Protein AF-A0A447X3Z4-F1 (afdb_monomer)

Sequence (89 aa):
MIRKKILMAAIPLFVISGADAAVSLDRTRAVFDGSEKSMTLDISNDNKQLPYLAQAWIENENQEKIIAGPVIATLRFSALSRVRKAWSG

Solvent-accessible surface area (backbone atoms only — not comparabl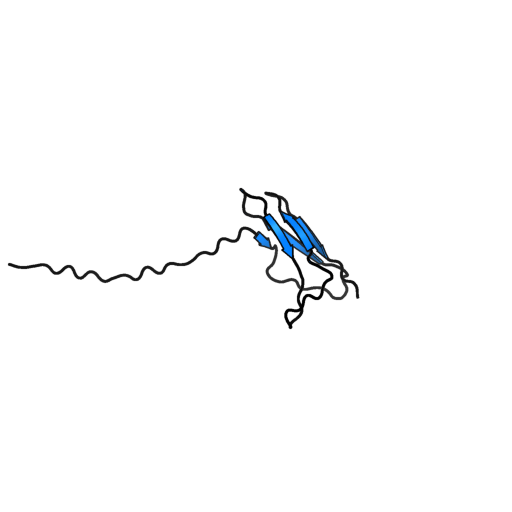e to full-atom values): 6242 Å² total; per-residue (Å²): 142,83,84,83,77,86,81,74,81,86,75,81,79,83,80,77,84,80,83,89,74,44,68,47,61,82,61,96,75,85,86,80,59,88,89,54,59,59,62,78,53,50,41,39,39,73,36,83,86,60,68,45,82,45,74,47,77,53,60,50,98,84,72,45,71,78,53,98,64,68,50,75,48,77,33,43,59,87,41,83,44,78,48,76,53,76,67,82,132

Organism: Escherichia coli (NCBI:txid562)

Foldseek 3Di:
DDDDPPDDDDDPPPDDDDDDDQKDKPDPDDDDDPVDFKDKIKMAGNPQPDKDKDWDFDADPVRHTPDDGIDIDIHDHPDTDIDMDGDDD

Structure (mmCIF, N/CA/C/O backbone):
data_AF-A0A447X3Z4-F1
#
_entry.id   AF-A0A447X3Z4-F1
#
loop_
_atom_site.group_PDB
_atom_site.id
_atom_site.type_symbol
_atom_site.label_atom_id
_atom_site.label_alt_id
_atom_site.label_comp_id
_atom_site.label_asym_id
_atom_site.label_entity_id
_atom_site.label_seq_id
_atom_site.pdbx_PDB_ins_code
_atom_site.Cartn_x
_atom_site.Cartn_y
_atom_site.Cartn_z
_atom_site.occupancy
_atom_site.B_iso_or_equiv
_atom_site.auth_seq_id
_atom_site.auth_comp_id
_atom_site.auth_asym_id
_atom_site.auth_atom_id
_atom_site.pdbx_PDB_model_num
ATOM 1 N N . MET A 1 1 ? -43.226 -51.276 23.493 1.00 49.28 1 MET A N 1
ATOM 2 C CA . MET A 1 1 ? -42.337 -51.589 22.350 1.00 49.28 1 MET A CA 1
ATOM 3 C C . MET A 1 1 ? -42.946 -50.903 21.136 1.00 49.28 1 MET A C 1
ATOM 5 O O . MET A 1 1 ? -44.072 -51.224 20.818 1.00 49.28 1 MET A O 1
ATOM 9 N N . ILE A 1 2 ? -42.421 -49.761 20.688 1.00 49.12 2 ILE A N 1
ATOM 10 C CA . ILE A 1 2 ? -41.726 -49.610 19.397 1.00 49.12 2 ILE A CA 1
ATOM 11 C C . ILE A 1 2 ? -40.908 -48.307 19.473 1.00 49.12 2 ILE A C 1
ATOM 13 O O . ILE A 1 2 ? -41.454 -47.228 19.695 1.00 49.12 2 ILE A O 1
ATOM 17 N N . ARG A 1 3 ? -39.583 -48.423 19.338 1.00 55.06 3 ARG A N 1
ATOM 18 C CA . ARG A 1 3 ? -38.634 -47.304 19.345 1.00 55.06 3 ARG A CA 1
ATOM 19 C C . ARG A 1 3 ? -38.623 -46.655 17.958 1.00 55.06 3 ARG A C 1
ATOM 21 O O . ARG A 1 3 ? -38.161 -47.282 17.008 1.00 55.06 3 ARG A O 1
ATOM 28 N N . LYS A 1 4 ? -39.103 -45.414 17.830 1.00 54.88 4 LYS A N 1
ATOM 29 C CA . LYS A 1 4 ? -38.900 -44.608 16.616 1.00 54.88 4 LYS A CA 1
ATOM 30 C C . LYS A 1 4 ? -37.430 -44.178 16.576 1.00 54.88 4 LYS A C 1
ATOM 32 O O . LYS A 1 4 ? -37.012 -43.325 17.352 1.00 54.88 4 LYS A O 1
ATOM 37 N N . LYS A 1 5 ? -36.629 -44.833 15.731 1.00 61.66 5 LYS A N 1
ATOM 38 C CA . LYS A 1 5 ? -35.237 -44.451 15.465 1.00 61.66 5 LYS A CA 1
ATOM 39 C C . LYS A 1 5 ? -35.254 -43.103 14.741 1.00 61.66 5 LYS A C 1
ATOM 41 O O . LYS A 1 5 ? -35.686 -43.035 13.596 1.00 61.6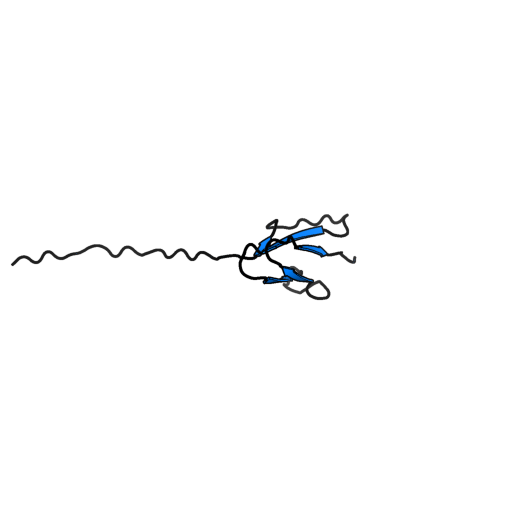6 5 LYS A O 1
ATOM 46 N N . ILE A 1 6 ? -34.827 -42.044 15.424 1.00 60.56 6 ILE A N 1
ATOM 47 C CA . ILE A 1 6 ? -34.559 -40.745 14.805 1.00 60.56 6 ILE A CA 1
ATOM 48 C C . ILE A 1 6 ? -33.306 -40.936 13.947 1.00 60.56 6 ILE A C 1
ATOM 50 O O . ILE A 1 6 ? -32.194 -40.970 14.464 1.00 60.56 6 ILE A O 1
ATOM 54 N N . LEU A 1 7 ? -33.494 -41.141 12.646 1.00 64.94 7 LEU A N 1
ATOM 55 C CA . LEU A 1 7 ? -32.445 -40.977 11.647 1.00 64.94 7 LEU A CA 1
ATOM 56 C C . LEU A 1 7 ? -32.773 -39.670 10.916 1.00 64.94 7 LEU A C 1
ATOM 58 O O . LEU A 1 7 ? -33.600 -39.658 10.011 1.00 64.94 7 LEU A O 1
ATOM 62 N N . MET A 1 8 ? -32.184 -38.555 11.348 1.00 60.22 8 MET A N 1
ATOM 63 C CA . MET A 1 8 ? -32.110 -37.349 10.520 1.00 60.22 8 MET A CA 1
ATOM 64 C C . MET A 1 8 ? -30.648 -37.119 10.166 1.00 60.22 8 MET A C 1
ATOM 66 O O . MET A 1 8 ? -29.776 -37.103 11.032 1.00 60.22 8 MET A O 1
ATOM 70 N N . ALA A 1 9 ? -30.418 -37.050 8.860 1.00 62.38 9 ALA A N 1
ATOM 71 C CA . ALA A 1 9 ? -29.133 -36.963 8.200 1.00 62.38 9 ALA A CA 1
ATOM 72 C C . ALA A 1 9 ? -28.283 -35.797 8.725 1.00 62.38 9 ALA A C 1
ATOM 74 O O . ALA A 1 9 ? -28.782 -34.689 8.925 1.00 62.38 9 ALA A O 1
ATOM 75 N N . ALA A 1 10 ? -26.987 -36.049 8.907 1.00 64.19 10 ALA A N 1
ATOM 76 C CA . ALA A 1 10 ? -26.003 -35.010 9.168 1.00 64.19 10 ALA A CA 1
ATOM 77 C C . ALA A 1 10 ? -25.852 -34.138 7.909 1.00 64.19 10 ALA A C 1
ATOM 79 O O . ALA A 1 10 ? -25.301 -34.581 6.904 1.00 64.19 10 ALA A O 1
ATOM 80 N N . ILE A 1 11 ? -26.379 -32.914 7.956 1.00 71.06 11 ILE A N 1
ATOM 81 C CA . ILE A 1 11 ? -26.150 -31.879 6.943 1.00 71.06 11 ILE A CA 1
ATOM 82 C C . ILE A 1 11 ? -24.733 -31.335 7.184 1.00 71.06 11 ILE A C 1
ATOM 84 O O . ILE A 1 11 ? -24.490 -30.805 8.272 1.00 71.06 11 ILE A O 1
ATOM 88 N N . PRO A 1 12 ? -23.782 -31.450 6.239 1.00 66.88 12 PRO A N 1
ATOM 89 C CA . PRO A 1 12 ? -22.485 -30.815 6.405 1.00 66.88 12 PRO A CA 1
ATOM 90 C C . PRO A 1 12 ? -22.684 -29.299 6.308 1.00 66.88 12 PRO A C 1
ATOM 92 O O . PRO A 1 12 ? -23.035 -28.778 5.249 1.00 66.88 12 PRO A O 1
ATOM 95 N N . LEU A 1 13 ? -22.496 -28.584 7.422 1.00 72.75 13 LEU A N 1
ATOM 96 C CA . LEU A 1 13 ? -22.416 -27.126 7.406 1.00 72.75 13 LEU A CA 1
ATOM 97 C C . LEU A 1 13 ? -21.156 -26.732 6.626 1.00 72.75 13 LEU A C 1
ATOM 99 O O . LEU A 1 13 ? -20.043 -26.838 7.139 1.00 72.75 13 LEU A O 1
ATOM 103 N N . PHE A 1 14 ? -21.327 -26.281 5.384 1.00 75.25 14 PHE A N 1
ATOM 104 C CA . PHE A 1 14 ? -20.274 -25.586 4.651 1.00 75.25 14 PHE A CA 1
ATOM 105 C C . PHE A 1 14 ? -20.011 -24.247 5.346 1.00 75.25 14 PHE A C 1
ATOM 107 O O . PHE A 1 14 ? -20.785 -23.300 5.219 1.00 75.25 14 PHE A O 1
ATOM 114 N N . VAL A 1 15 ? -18.927 -24.178 6.115 1.00 77.31 15 VAL A N 1
ATOM 115 C CA . VAL A 1 15 ? -18.408 -22.921 6.658 1.00 77.31 15 VAL A CA 1
ATOM 116 C C . VAL A 1 15 ? -17.717 -22.183 5.516 1.00 77.31 15 VAL A C 1
ATOM 118 O O . VAL A 1 15 ? -16.664 -22.604 5.044 1.00 77.31 15 VAL A O 1
ATOM 121 N N . ILE A 1 16 ? -18.341 -21.112 5.029 1.00 78.25 16 ILE A N 1
ATOM 122 C CA . ILE A 1 16 ? -17.730 -20.213 4.050 1.00 78.25 16 ILE A CA 1
ATOM 123 C C . ILE A 1 16 ? -16.877 -19.226 4.846 1.00 78.25 16 ILE A C 1
ATOM 125 O O . ILE A 1 16 ? -17.408 -18.366 5.547 1.00 78.25 16 ILE A O 1
ATOM 129 N N . SER A 1 17 ? -15.556 -19.368 4.777 1.00 75.25 17 SER A N 1
ATOM 130 C CA . SER A 1 17 ? -14.626 -18.409 5.371 1.00 75.25 17 SER A CA 1
ATOM 131 C C . SER A 1 17 ? -14.650 -17.123 4.541 1.00 75.25 17 SER A C 1
ATOM 133 O O . SER A 1 17 ? -14.113 -17.085 3.435 1.00 75.25 17 SER A O 1
ATOM 135 N N . GLY A 1 18 ? -15.290 -16.073 5.054 1.00 73.31 18 GLY A N 1
ATOM 136 C CA . GLY A 1 18 ? -15.116 -14.719 4.533 1.00 73.31 18 GLY A CA 1
ATOM 137 C C . GLY A 1 18 ? -13.766 -14.164 4.984 1.00 73.31 18 GLY A C 1
ATOM 138 O O . GLY A 1 18 ? -13.375 -14.356 6.133 1.00 73.31 18 GLY A O 1
ATOM 139 N N . ALA A 1 19 ? -13.043 -13.505 4.083 1.00 75.75 19 ALA A N 1
ATOM 140 C CA . ALA A 1 19 ? -11.876 -12.713 4.446 1.00 75.75 19 ALA A CA 1
ATOM 141 C C . ALA A 1 19 ? -12.298 -11.243 4.510 1.00 75.75 19 ALA A C 1
ATOM 143 O O . ALA A 1 19 ? -12.699 -10.674 3.495 1.00 75.75 19 ALA A O 1
ATOM 144 N N . ASP A 1 20 ? -12.207 -10.635 5.691 1.00 78.38 20 ASP A N 1
ATOM 145 C CA . ASP A 1 20 ? -12.428 -9.202 5.851 1.00 78.38 20 ASP A CA 1
ATOM 146 C C . ASP A 1 20 ? -11.164 -8.441 5.442 1.00 78.38 20 ASP A C 1
ATOM 148 O O . ASP A 1 20 ? -10.095 -8.594 6.039 1.00 78.38 20 ASP A O 1
ATOM 152 N N . ALA A 1 21 ? -11.283 -7.607 4.411 1.00 79.69 21 ALA A N 1
ATOM 153 C CA . ALA A 1 21 ? -10.229 -6.703 3.979 1.00 79.69 21 ALA A CA 1
ATO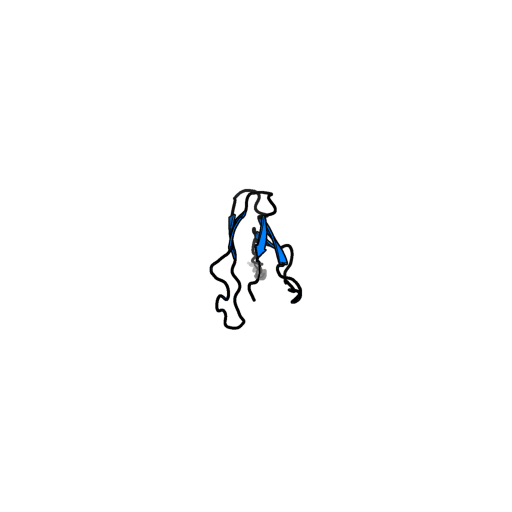M 154 C C . ALA A 1 21 ? -10.578 -5.281 4.419 1.00 79.69 21 ALA A C 1
ATOM 156 O O . ALA A 1 21 ? -11.576 -4.707 3.998 1.00 79.69 21 ALA A O 1
ATOM 157 N N . ALA A 1 22 ? -9.735 -4.711 5.273 1.00 85.44 22 ALA A N 1
ATOM 158 C CA . ALA A 1 22 ? -9.865 -3.323 5.705 1.00 85.44 22 ALA A CA 1
ATOM 159 C C . ALA A 1 22 ? -9.120 -2.346 4.787 1.00 85.44 22 ALA A C 1
ATOM 161 O O . ALA A 1 22 ? -9.407 -1.159 4.820 1.00 85.44 22 ALA A O 1
ATOM 162 N N . VAL A 1 23 ? -8.162 -2.821 3.987 1.00 88.31 23 VAL A N 1
ATOM 163 C CA . VAL A 1 23 ? -7.433 -1.989 3.024 1.00 88.31 23 VAL A CA 1
ATOM 164 C C . VAL A 1 23 ? -7.939 -2.301 1.627 1.00 88.31 23 VAL A C 1
ATOM 166 O O . VAL A 1 23 ? -7.934 -3.461 1.214 1.00 88.31 23 VAL A O 1
ATOM 169 N N . SER A 1 24 ? -8.340 -1.265 0.902 1.00 89.81 24 SER A N 1
ATOM 170 C CA . SER A 1 24 ? -8.826 -1.350 -0.470 1.00 89.81 24 SER A CA 1
ATOM 171 C C . SER A 1 24 ? -7.944 -0.535 -1.413 1.00 89.81 24 SER A C 1
ATOM 173 O O . SER A 1 24 ? -7.328 0.463 -1.032 1.00 89.81 24 SER A O 1
ATOM 175 N N . LEU A 1 25 ? -7.854 -1.011 -2.654 1.00 90.50 25 LEU A N 1
ATOM 176 C CA . LEU A 1 25 ? -7.240 -0.303 -3.773 1.00 90.50 25 LEU A CA 1
ATOM 177 C C . LEU A 1 25 ? -8.346 0.136 -4.731 1.00 90.50 25 LEU A C 1
ATOM 179 O O . LEU A 1 25 ? -9.335 -0.576 -4.907 1.00 90.50 25 LEU A O 1
ATOM 183 N N . ASP A 1 26 ? -8.131 1.254 -5.418 1.00 90.88 26 ASP A N 1
ATOM 184 C CA . ASP A 1 26 ? -9.012 1.733 -6.490 1.00 90.88 26 ASP A CA 1
ATOM 185 C C . ASP A 1 26 ? -9.098 0.769 -7.688 1.00 90.88 26 ASP A C 1
ATOM 187 O O . ASP A 1 26 ? -10.053 0.821 -8.466 1.00 90.88 26 ASP A O 1
ATOM 191 N N . ARG A 1 27 ? -8.115 -0.128 -7.848 1.00 90.69 27 ARG A N 1
ATOM 192 C CA . ARG A 1 27 ? -8.040 -1.093 -8.955 1.00 90.69 27 ARG A CA 1
ATOM 193 C C . ARG A 1 27 ? -7.268 -2.366 -8.613 1.00 90.69 27 ARG A C 1
ATOM 195 O O . ARG A 1 27 ? -6.390 -2.378 -7.758 1.00 90.69 27 ARG A O 1
ATOM 202 N N . THR A 1 28 ? -7.546 -3.435 -9.363 1.00 93.88 28 THR A N 1
ATOM 203 C CA . THR A 1 28 ? -6.898 -4.757 -9.219 1.00 93.88 28 THR A CA 1
ATOM 204 C C . THR A 1 28 ? -5.653 -4.937 -10.087 1.00 93.88 28 THR A C 1
ATOM 206 O O . THR A 1 28 ? -4.905 -5.895 -9.909 1.00 93.88 28 THR A O 1
ATOM 209 N N . ARG A 1 29 ? -5.432 -4.036 -11.050 1.00 93.00 29 ARG A N 1
ATOM 210 C CA . ARG A 1 29 ? -4.250 -4.013 -11.916 1.00 93.00 29 ARG A CA 1
ATOM 211 C C . ARG A 1 29 ? -3.891 -2.583 -12.288 1.00 93.00 29 ARG A C 1
ATOM 213 O O . ARG A 1 29 ? -4.768 -1.737 -12.443 1.00 93.00 29 ARG A O 1
ATOM 220 N N . ALA A 1 30 ? -2.603 -2.336 -12.467 1.00 89.69 30 ALA A N 1
ATOM 221 C CA . ALA A 1 30 ? -2.069 -1.065 -12.921 1.00 89.69 30 ALA A CA 1
ATOM 222 C C . ALA A 1 30 ? -1.393 -1.275 -14.282 1.00 89.69 30 ALA A C 1
ATOM 224 O O . ALA A 1 30 ? -0.475 -2.082 -14.388 1.00 89.69 30 ALA A O 1
ATOM 225 N N . VAL A 1 31 ? -1.861 -0.577 -15.317 1.00 92.56 31 VAL A N 1
ATOM 226 C CA . VAL A 1 31 ? -1.209 -0.552 -16.634 1.00 92.56 31 VAL A CA 1
ATOM 227 C C . VAL A 1 31 ? -0.398 0.734 -16.697 1.00 92.56 31 VAL A C 1
ATOM 229 O O . VAL A 1 31 ? -0.968 1.822 -16.635 1.00 92.56 31 VAL A O 1
ATOM 232 N N . PHE A 1 32 ? 0.925 0.606 -16.721 1.00 89.75 32 PHE A N 1
ATOM 233 C CA . PHE A 1 32 ? 1.831 1.746 -16.768 1.00 89.75 32 PHE A CA 1
ATOM 234 C C . PHE A 1 32 ? 2.110 2.122 -18.221 1.00 89.75 32 PHE A C 1
ATOM 236 O O . PHE A 1 32 ? 2.540 1.278 -19.006 1.00 89.75 32 PHE A O 1
ATOM 243 N N . ASP A 1 33 ? 1.857 3.379 -18.568 1.00 91.31 33 ASP A N 1
ATOM 244 C CA . ASP A 1 33 ? 2.232 3.921 -19.868 1.00 91.31 33 ASP A CA 1
ATOM 245 C C . ASP A 1 33 ? 3.735 4.222 -19.866 1.00 91.31 33 ASP A C 1
ATOM 247 O O . ASP A 1 33 ? 4.212 5.000 -19.042 1.00 91.31 33 ASP A O 1
ATOM 251 N N . GLY A 1 34 ? 4.481 3.607 -20.785 1.00 89.31 34 GLY A N 1
ATOM 252 C CA . GLY A 1 34 ? 5.930 3.794 -20.890 1.00 89.31 34 GLY A CA 1
ATOM 253 C C . GLY A 1 34 ? 6.357 5.208 -21.303 1.00 89.31 34 GLY A C 1
ATOM 254 O O . GLY A 1 34 ? 7.528 5.548 -21.152 1.00 89.31 34 GLY A O 1
ATOM 255 N N . SER A 1 35 ? 5.439 6.034 -21.814 1.00 94.12 35 SER A N 1
ATOM 256 C CA . SER A 1 35 ? 5.687 7.453 -22.101 1.00 94.12 35 SER A CA 1
ATOM 257 C C . SER A 1 35 ? 5.573 8.349 -20.860 1.00 94.12 35 SER A C 1
ATOM 259 O O . SER A 1 35 ? 6.105 9.462 -20.843 1.00 94.12 35 SER A O 1
ATOM 261 N N . GLU A 1 36 ? 4.937 7.852 -19.798 1.00 91.12 36 GLU A N 1
ATOM 262 C CA . GLU A 1 36 ? 4.713 8.577 -18.554 1.00 91.12 36 GLU A CA 1
ATOM 263 C C . GLU A 1 36 ? 5.808 8.295 -17.522 1.00 91.12 36 GLU A C 1
ATOM 265 O O . GLU A 1 36 ? 6.388 7.216 -17.441 1.00 91.12 36 GLU A O 1
ATOM 270 N N . LYS A 1 37 ? 6.088 9.281 -16.663 1.00 86.56 37 LYS A N 1
ATOM 271 C CA . LYS A 1 37 ? 7.126 9.154 -15.615 1.00 86.56 37 LYS A CA 1
ATOM 272 C C . LYS A 1 37 ? 6.598 8.608 -14.293 1.00 86.56 37 LYS A C 1
ATOM 274 O O . LYS A 1 37 ? 7.370 8.232 -13.408 1.00 86.56 37 LYS A O 1
ATOM 279 N N . SER A 1 38 ? 5.284 8.645 -14.102 1.00 86.69 38 SER A N 1
ATOM 280 C CA . SER A 1 38 ? 4.652 8.250 -12.848 1.00 86.69 38 SER A CA 1
ATOM 281 C C . SER A 1 38 ? 3.205 7.859 -13.069 1.00 86.69 38 SER A C 1
ATOM 283 O O . SER A 1 38 ? 2.525 8.447 -13.903 1.00 86.69 38 SER A O 1
ATOM 285 N N . MET A 1 39 ? 2.713 6.955 -12.230 1.00 87.25 39 MET A N 1
ATOM 286 C CA . MET A 1 39 ? 1.286 6.705 -12.089 1.00 87.25 39 MET A CA 1
ATOM 287 C C . MET A 1 39 ? 0.866 6.841 -10.628 1.00 87.25 39 MET A C 1
ATOM 289 O O . MET A 1 39 ? 1.689 6.748 -9.714 1.00 87.25 39 MET A O 1
ATOM 293 N N . THR A 1 40 ? -0.426 7.067 -10.413 1.00 88.75 40 THR A N 1
ATOM 294 C CA . THR A 1 40 ? -1.010 7.224 -9.078 1.00 88.75 40 THR A CA 1
ATOM 295 C C . THR A 1 40 ? -1.929 6.057 -8.780 1.00 88.75 40 THR A C 1
ATOM 297 O O . THR A 1 40 ? -2.783 5.748 -9.608 1.00 88.75 40 THR A O 1
ATOM 300 N N . LEU A 1 41 ? -1.751 5.415 -7.628 1.00 88.44 41 LEU A N 1
ATOM 301 C CA . LEU A 1 41 ? -2.641 4.383 -7.094 1.00 88.44 41 LEU A CA 1
ATOM 302 C C . LEU A 1 41 ? -3.261 4.921 -5.805 1.00 88.44 41 LEU A C 1
ATOM 304 O O . LEU A 1 41 ? -2.534 5.443 -4.951 1.00 88.44 41 LEU A O 1
ATOM 308 N N . ASP A 1 42 ? -4.577 4.800 -5.682 1.00 89.75 42 ASP A N 1
ATOM 309 C CA . ASP A 1 42 ? -5.290 5.263 -4.498 1.00 89.75 42 ASP A CA 1
ATOM 310 C C . ASP A 1 42 ? -5.532 4.077 -3.557 1.00 89.75 42 ASP A C 1
ATOM 312 O O . ASP A 1 42 ? -5.991 3.009 -3.969 1.00 89.75 42 ASP A O 1
ATOM 316 N N . ILE A 1 43 ? -5.166 4.267 -2.287 1.00 89.56 43 ILE A N 1
ATOM 317 C CA . ILE A 1 43 ? -5.296 3.259 -1.233 1.00 89.56 43 ILE A CA 1
ATOM 318 C C . ILE A 1 43 ? -6.159 3.843 -0.116 1.00 89.56 43 ILE A C 1
ATOM 320 O O . ILE A 1 43 ? -5.908 4.955 0.367 1.00 89.56 43 ILE A O 1
ATOM 324 N N . SER A 1 44 ? -7.157 3.077 0.310 1.00 89.81 44 SER A N 1
ATOM 325 C CA . SER A 1 44 ? -8.087 3.437 1.377 1.00 89.81 44 SER A CA 1
ATOM 326 C C . SER A 1 44 ? -8.070 2.418 2.506 1.00 89.81 44 SER A C 1
ATOM 328 O O . SER A 1 44 ? -7.815 1.233 2.308 1.00 89.81 44 SER A O 1
ATOM 330 N N . ASN A 1 45 ? -8.335 2.911 3.713 1.00 89.38 45 ASN A N 1
ATOM 331 C CA . ASN A 1 45 ? -8.652 2.087 4.868 1.00 89.38 45 ASN A CA 1
ATOM 332 C C . ASN A 1 45 ? -10.161 2.186 5.127 1.00 89.38 45 ASN A C 1
ATOM 334 O O . ASN A 1 45 ?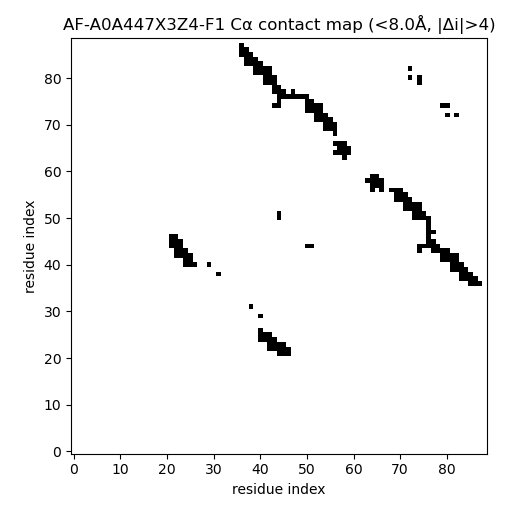 -10.645 3.207 5.623 1.00 89.38 45 ASN A O 1
ATOM 338 N N . ASP A 1 46 ? -10.883 1.128 4.777 1.00 88.00 46 ASP A N 1
ATOM 339 C CA . ASP A 1 46 ? -12.327 0.985 4.955 1.00 88.00 46 ASP A CA 1
ATOM 340 C C . ASP A 1 46 ? -12.698 0.622 6.402 1.00 88.00 46 ASP A C 1
ATOM 342 O O . ASP A 1 46 ? -13.866 0.728 6.795 1.00 88.00 46 ASP A O 1
ATOM 346 N N . ASN A 1 47 ? -11.715 0.262 7.240 1.00 85.31 47 ASN A N 1
ATOM 347 C CA . ASN A 1 47 ? -11.933 0.143 8.675 1.00 85.31 47 ASN A CA 1
ATOM 348 C C . ASN A 1 47 ? -12.103 1.536 9.302 1.00 85.31 47 ASN A C 1
ATOM 350 O O . ASN A 1 47 ? -11.171 2.334 9.415 1.00 85.31 47 ASN A O 1
ATOM 354 N N . LYS A 1 48 ? -13.323 1.807 9.774 1.00 83.44 48 LYS A N 1
ATOM 355 C CA . LYS A 1 48 ? -13.706 3.082 10.399 1.00 83.44 48 LYS A CA 1
ATOM 356 C C . LYS A 1 48 ? -13.220 3.241 11.844 1.00 83.44 48 LYS A C 1
ATOM 358 O O . LYS A 1 48 ? -13.395 4.314 12.413 1.00 83.44 48 LYS A O 1
ATOM 363 N N . GLN A 1 49 ? -12.664 2.194 12.450 1.00 86.38 49 GLN A N 1
ATOM 364 C CA . GLN A 1 49 ? -12.331 2.161 13.875 1.00 86.38 49 GLN A CA 1
ATOM 365 C C . GLN A 1 49 ? -10.840 2.376 14.149 1.00 86.38 49 GLN A C 1
ATOM 367 O O . GLN A 1 49 ? -10.496 2.957 15.175 1.00 86.38 49 GLN A O 1
ATOM 372 N N . LEU A 1 50 ? -9.952 1.919 13.260 1.00 87.00 50 LEU A N 1
ATOM 373 C CA . LEU A 1 50 ? -8.512 1.875 13.523 1.00 87.00 50 LEU A CA 1
ATOM 374 C C . LEU A 1 50 ? -7.688 2.381 12.327 1.00 87.00 50 LEU A C 1
ATOM 376 O O . LEU A 1 50 ? -7.980 2.003 11.193 1.00 87.00 50 LEU A O 1
ATOM 380 N N . PRO A 1 51 ? -6.639 3.198 12.552 1.00 88.06 51 PRO A N 1
ATOM 381 C CA . PRO A 1 51 ? -5.695 3.607 11.513 1.00 88.06 51 PRO A CA 1
ATOM 382 C C . PRO A 1 51 ? -4.712 2.480 11.182 1.00 88.06 51 PRO A C 1
ATOM 384 O O . PRO A 1 51 ? -4.288 1.742 12.071 1.00 88.06 51 PRO A O 1
ATOM 387 N N . TYR A 1 52 ? -4.357 2.332 9.905 1.00 88.00 52 TYR A N 1
ATOM 388 C CA . TYR A 1 52 ? -3.533 1.219 9.415 1.00 88.00 52 TYR A CA 1
ATOM 389 C C . TYR A 1 52 ? -2.220 1.743 8.827 1.00 88.00 52 TYR A C 1
ATOM 391 O O . TYR A 1 52 ? -2.177 2.818 8.228 1.00 88.00 52 TYR A O 1
ATOM 399 N N . LEU A 1 53 ? -1.134 0.987 8.989 1.00 89.81 53 LEU A N 1
ATOM 400 C CA . LEU A 1 53 ? 0.133 1.270 8.318 1.00 89.81 53 LEU A CA 1
ATOM 401 C C . LEU A 1 53 ? 0.159 0.532 6.979 1.00 89.81 53 LEU A C 1
ATOM 403 O O . LEU A 1 53 ? 0.073 -0.693 6.947 1.00 89.81 53 LEU A O 1
ATOM 407 N N . ALA A 1 54 ? 0.295 1.273 5.884 1.00 88.25 54 ALA A N 1
ATOM 408 C CA . ALA A 1 54 ? 0.482 0.712 4.559 1.00 88.25 54 ALA A CA 1
ATOM 409 C C . ALA A 1 54 ? 1.962 0.767 4.182 1.00 88.25 54 ALA A C 1
ATOM 411 O O . ALA A 1 54 ? 2.599 1.820 4.237 1.00 88.25 54 ALA A O 1
ATOM 412 N N . GLN A 1 55 ? 2.496 -0.377 3.769 1.00 88.69 55 GLN A N 1
ATOM 413 C CA . GLN A 1 55 ? 3.839 -0.500 3.230 1.00 88.69 55 GLN A CA 1
ATOM 414 C C . GLN A 1 55 ? 3.752 -1.199 1.875 1.00 88.69 55 GLN A C 1
ATOM 416 O O . GLN A 1 55 ? 3.192 -2.286 1.781 1.00 88.69 55 GLN A O 1
ATOM 421 N N . ALA A 1 56 ? 4.302 -0.580 0.833 1.00 88.31 56 ALA A N 1
ATOM 422 C CA . ALA A 1 56 ? 4.236 -1.090 -0.532 1.00 88.31 56 ALA A CA 1
ATOM 423 C C . ALA A 1 56 ? 5.622 -1.153 -1.171 1.00 88.31 56 ALA A C 1
ATOM 425 O O . ALA A 1 56 ? 6.449 -0.257 -1.001 1.00 88.31 56 ALA A O 1
ATOM 426 N N . TRP A 1 57 ? 5.870 -2.190 -1.963 1.00 90.56 57 TRP A N 1
ATOM 427 C CA . TRP A 1 57 ? 7.045 -2.286 -2.820 1.00 90.56 57 TRP A CA 1
ATOM 428 C C . TRP A 1 57 ? 6.669 -2.877 -4.184 1.00 90.56 57 TRP A C 1
ATOM 430 O O . TRP A 1 57 ? 5.523 -3.252 -4.400 1.00 90.56 57 TRP A O 1
ATOM 440 N N . ILE A 1 58 ? 7.609 -2.868 -5.129 1.00 88.75 58 ILE A N 1
ATOM 441 C CA . ILE A 1 58 ? 7.436 -3.444 -6.466 1.00 88.75 58 ILE A CA 1
ATOM 442 C C . ILE A 1 58 ? 8.473 -4.547 -6.605 1.00 88.75 58 ILE A C 1
ATOM 444 O O . ILE A 1 58 ? 9.634 -4.344 -6.236 1.00 88.75 58 ILE A O 1
ATOM 448 N N . GLU A 1 59 ? 8.036 -5.683 -7.124 1.00 91.00 59 GLU A N 1
ATOM 449 C CA . GLU A 1 59 ? 8.859 -6.859 -7.386 1.00 91.00 59 GLU A CA 1
ATOM 450 C C . GLU A 1 59 ? 8.894 -7.139 -8.892 1.00 91.00 59 GLU A C 1
ATOM 452 O O . GLU A 1 59 ? 7.972 -6.752 -9.615 1.00 91.00 59 GLU A O 1
ATOM 457 N N . ASN A 1 60 ? 9.967 -7.774 -9.364 1.00 91.12 60 ASN A N 1
ATOM 458 C CA . ASN A 1 60 ? 10.021 -8.353 -10.705 1.00 91.12 60 ASN A CA 1
ATOM 459 C C . ASN A 1 60 ? 9.378 -9.753 -10.732 1.00 91.12 60 ASN A C 1
ATOM 461 O O . ASN A 1 60 ? 8.890 -10.264 -9.724 1.00 91.12 60 ASN A O 1
ATOM 465 N N . GLU A 1 61 ? 9.414 -10.393 -11.899 1.00 93.81 61 GLU A N 1
ATOM 466 C CA . GLU A 1 61 ? 8.897 -11.751 -12.121 1.00 93.81 61 GLU A CA 1
ATOM 467 C C . GLU A 1 61 ? 9.607 -12.823 -11.270 1.00 93.81 61 GLU A C 1
ATOM 469 O O . GLU A 1 61 ? 9.019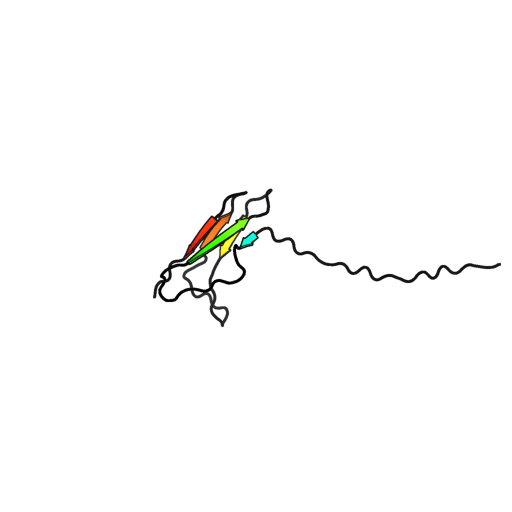 -13.861 -10.978 1.00 93.81 61 GLU A O 1
ATOM 474 N N . ASN A 1 62 ? 10.831 -12.545 -10.808 1.00 95.56 62 ASN A N 1
ATOM 475 C CA . ASN A 1 62 ? 11.614 -13.412 -9.923 1.00 95.56 62 ASN A CA 1
ATOM 476 C C . ASN A 1 62 ? 11.350 -13.145 -8.427 1.00 95.56 62 ASN A C 1
ATOM 478 O O . ASN A 1 62 ? 12.061 -13.682 -7.583 1.00 95.56 62 ASN A O 1
ATOM 482 N N . GLN A 1 63 ? 10.349 -12.319 -8.087 1.00 90.12 63 GLN A N 1
ATOM 483 C CA . GLN A 1 63 ? 10.018 -11.902 -6.713 1.00 90.12 63 GLN A CA 1
ATOM 484 C C . GLN A 1 63 ? 11.116 -11.067 -6.028 1.00 90.12 63 GLN A C 1
ATOM 486 O O . GLN A 1 63 ? 11.169 -10.948 -4.803 1.00 90.12 63 GLN A O 1
ATOM 491 N N . GLU A 1 64 ? 11.998 -10.448 -6.810 1.00 91.50 64 GLU A N 1
ATOM 492 C CA . GLU A 1 64 ? 13.042 -9.568 -6.297 1.00 91.50 64 GLU A CA 1
ATOM 493 C C . GLU A 1 64 ? 12.532 -8.128 -6.270 1.00 91.50 64 GLU A C 1
ATOM 495 O O . GLU A 1 64 ? 11.952 -7.633 -7.239 1.00 91.50 64 GLU A O 1
ATOM 500 N N . LYS A 1 65 ? 12.769 -7.415 -5.165 1.00 88.50 65 LYS A N 1
ATOM 501 C CA . LYS A 1 65 ? 12.375 -6.007 -5.035 1.00 88.50 65 LYS A CA 1
ATOM 502 C C . LYS A 1 65 ? 13.211 -5.144 -5.977 1.00 88.50 65 LYS A C 1
ATOM 504 O O . LYS A 1 65 ? 14.420 -5.044 -5.806 1.00 88.50 6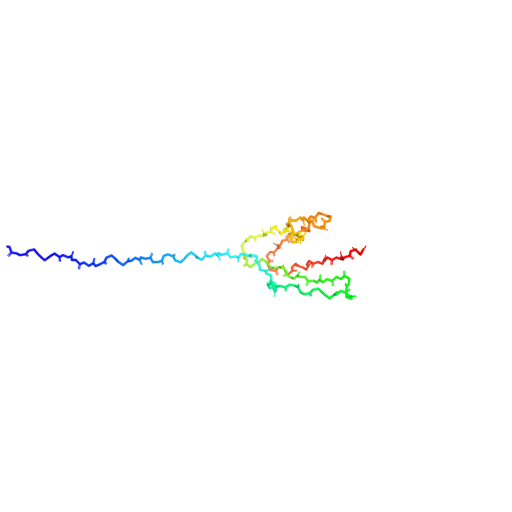5 LYS A O 1
ATOM 509 N N . ILE A 1 66 ? 12.560 -4.455 -6.910 1.00 84.62 66 ILE A N 1
ATOM 510 C CA . ILE A 1 66 ? 13.239 -3.641 -7.937 1.00 84.62 66 ILE A CA 1
ATOM 511 C C . ILE A 1 66 ? 13.337 -2.151 -7.598 1.00 84.62 66 ILE A C 1
ATOM 513 O O . ILE A 1 66 ? 13.765 -1.341 -8.411 1.00 84.62 66 ILE A O 1
ATOM 517 N N . ILE A 1 67 ? 12.914 -1.760 -6.399 1.00 76.69 67 ILE A N 1
ATOM 518 C CA . ILE A 1 67 ? 12.881 -0.363 -5.956 1.00 76.69 67 ILE A CA 1
ATOM 519 C C . ILE A 1 67 ? 13.711 -0.169 -4.693 1.00 76.69 67 ILE A C 1
ATOM 521 O O . ILE A 1 67 ? 13.740 -1.034 -3.815 1.00 76.69 67 ILE A O 1
ATOM 525 N N . ALA A 1 68 ? 14.339 1.004 -4.589 1.00 64.94 68 ALA A N 1
ATOM 526 C CA . ALA A 1 68 ? 15.110 1.433 -3.429 1.00 64.94 68 ALA A CA 1
ATOM 527 C C . ALA A 1 68 ? 14.192 1.671 -2.215 1.00 64.94 68 ALA A C 1
ATOM 529 O O . ALA A 1 68 ? 13.806 2.794 -1.904 1.00 64.94 68 ALA A O 1
ATOM 530 N N . GLY A 1 69 ? 13.822 0.583 -1.542 1.00 69.69 69 GLY A N 1
ATOM 531 C CA . GLY A 1 69 ? 13.053 0.594 -0.305 1.00 69.69 69 GLY A CA 1
ATOM 532 C C . GLY A 1 69 ? 11.529 0.653 -0.486 1.00 69.69 69 GLY A C 1
ATOM 533 O O . GLY A 1 69 ? 11.011 0.971 -1.561 1.00 69.69 69 GLY A O 1
ATOM 534 N N . PRO A 1 70 ? 10.782 0.292 0.568 1.00 73.69 70 PRO A N 1
ATOM 535 C CA . PRO A 1 70 ? 9.332 0.330 0.546 1.00 73.69 70 PRO A CA 1
ATOM 536 C C . PRO A 1 70 ? 8.805 1.767 0.649 1.00 73.69 70 PRO A C 1
ATOM 538 O O . PRO A 1 70 ? 9.357 2.606 1.356 1.00 73.69 70 PRO A O 1
ATOM 541 N N . VAL A 1 71 ? 7.678 2.030 -0.005 1.00 79.50 71 VAL A N 1
ATOM 542 C CA . VAL A 1 71 ? 6.883 3.239 0.215 1.00 79.50 71 VAL A CA 1
ATOM 543 C C . VAL A 1 71 ? 6.004 3.006 1.438 1.00 79.50 71 VAL A C 1
ATOM 545 O O . VAL A 1 71 ? 5.270 2.020 1.481 1.00 79.50 71 VAL A O 1
ATOM 548 N N . ILE A 1 72 ? 6.086 3.895 2.428 1.00 80.56 72 ILE A N 1
ATOM 549 C CA . ILE A 1 72 ? 5.353 3.784 3.694 1.00 80.56 72 ILE A CA 1
ATOM 550 C C . ILE A 1 72 ? 4.367 4.947 3.803 1.00 80.56 72 ILE A C 1
ATOM 552 O O . ILE A 1 72 ? 4.746 6.104 3.622 1.00 80.56 72 ILE A O 1
ATOM 556 N N . ALA A 1 73 ? 3.110 4.646 4.122 1.00 76.62 73 ALA A N 1
ATOM 557 C CA . ALA A 1 73 ? 2.066 5.633 4.368 1.00 76.62 73 ALA A CA 1
ATOM 558 C C . ALA A 1 73 ? 1.191 5.208 5.554 1.00 76.62 73 ALA A C 1
ATOM 560 O O . ALA A 1 73 ? 0.838 4.040 5.702 1.00 76.62 73 ALA A O 1
ATOM 561 N N . THR A 1 74 ? 0.816 6.162 6.404 1.00 80.19 74 THR A N 1
ATOM 562 C CA . THR A 1 74 ? -0.182 5.933 7.455 1.00 80.19 74 THR A CA 1
ATOM 563 C C . THR A 1 74 ? -1.572 6.251 6.907 1.00 80.19 74 THR A C 1
ATOM 565 O O . THR A 1 74 ? -1.839 7.377 6.488 1.00 80.19 74 THR A O 1
ATOM 568 N N . LEU A 1 75 ? -2.455 5.253 6.880 1.00 78.56 75 LEU A N 1
ATOM 569 C CA . LEU A 1 75 ? -3.830 5.396 6.417 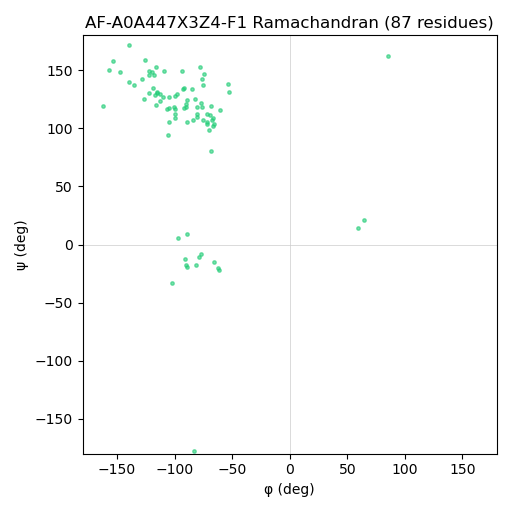1.00 78.56 75 LEU A CA 1
ATOM 570 C C . LEU A 1 75 ? -4.712 5.802 7.596 1.00 78.56 75 LEU A C 1
ATOM 572 O O . LEU A 1 75 ? -5.026 5.007 8.489 1.00 78.56 75 LEU A O 1
ATOM 576 N N 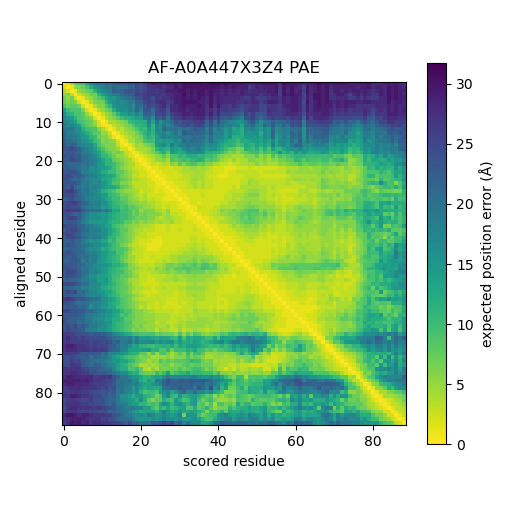. ARG A 1 76 ? -5.096 7.076 7.599 1.00 72.00 76 ARG A N 1
ATOM 577 C CA . ARG A 1 76 ? -6.022 7.650 8.577 1.00 72.00 76 ARG A CA 1
ATOM 578 C C . ARG A 1 76 ? -7.453 7.256 8.215 1.00 72.00 76 ARG A C 1
ATOM 580 O O . ARG A 1 76 ? -7.772 7.061 7.044 1.00 72.00 76 ARG A O 1
ATOM 587 N N . PHE A 1 77 ? -8.322 7.191 9.220 1.00 66.00 77 PHE A N 1
ATOM 588 C CA . PHE A 1 77 ? -9.751 6.981 9.002 1.00 66.00 77 PHE A CA 1
ATOM 589 C C . PHE A 1 77 ? -10.283 8.017 7.999 1.00 66.00 77 PHE A C 1
ATOM 591 O O . PHE A 1 77 ? -10.004 9.212 8.123 1.00 66.00 77 PHE A O 1
ATOM 598 N N . SER A 1 78 ? -11.031 7.565 6.991 1.00 55.88 78 SER A N 1
ATOM 599 C CA . SER A 1 78 ? -11.681 8.405 5.968 1.00 55.88 78 SER A CA 1
ATOM 600 C C . SER A 1 78 ? -10.777 9.310 5.104 1.00 55.88 78 SER A C 1
ATOM 602 O O . SER A 1 78 ? -11.296 10.178 4.405 1.00 55.88 78 SER A O 1
ATOM 604 N N . ALA A 1 79 ? -9.452 9.118 5.094 1.00 55.56 79 ALA A N 1
ATOM 605 C CA . ALA A 1 79 ? -8.542 9.905 4.258 1.00 55.56 79 ALA A CA 1
ATOM 606 C C . ALA A 1 79 ? -8.020 9.086 3.064 1.00 55.56 79 ALA A C 1
ATOM 608 O O . ALA A 1 79 ? -7.289 8.111 3.245 1.00 55.56 79 ALA A O 1
ATOM 609 N N . LEU A 1 80 ? -8.354 9.512 1.840 1.00 58.16 80 LEU A N 1
ATOM 610 C CA . LEU A 1 80 ? -7.719 9.020 0.612 1.00 58.16 80 LEU A CA 1
ATOM 611 C C . LEU A 1 80 ? -6.224 9.342 0.664 1.00 58.16 80 LEU A C 1
ATOM 613 O O . LEU A 1 80 ? -5.828 10.509 0.687 1.00 58.16 80 LEU A O 1
ATOM 617 N N . SER A 1 81 ? -5.395 8.303 0.701 1.00 61.06 81 SER A N 1
ATOM 618 C CA . SER A 1 81 ? -3.944 8.454 0.702 1.00 61.06 81 SER A CA 1
ATOM 619 C C . SER A 1 81 ? -3.436 8.214 -0.711 1.00 61.06 81 SER A C 1
ATOM 621 O O . SER A 1 81 ? -3.454 7.091 -1.211 1.00 61.06 81 SER A O 1
ATOM 623 N N . ARG A 1 82 ? -2.998 9.288 -1.372 1.00 62.66 82 ARG A N 1
ATOM 624 C CA . ARG A 1 82 ? -2.469 9.221 -2.733 1.00 62.66 82 ARG A CA 1
ATOM 625 C C . ARG A 1 82 ? -1.015 8.762 -2.703 1.00 62.66 82 ARG A C 1
ATOM 627 O O . ARG A 1 82 ? -0.138 9.528 -2.302 1.00 62.66 82 ARG A O 1
ATOM 634 N N . VAL A 1 83 ? -0.739 7.547 -3.171 1.00 66.94 83 VAL A N 1
ATOM 635 C CA . VAL A 1 83 ? 0.636 7.058 -3.316 1.00 66.94 83 VAL A CA 1
ATOM 636 C C . VAL A 1 83 ? 1.135 7.384 -4.723 1.00 66.94 83 VAL A C 1
ATOM 638 O O . VAL A 1 83 ? 0.592 6.908 -5.720 1.00 66.94 83 VAL A O 1
ATOM 641 N N . ARG A 1 84 ? 2.187 8.208 -4.813 1.00 67.81 84 ARG A N 1
ATOM 642 C CA . ARG A 1 84 ? 2.858 8.546 -6.075 1.00 67.81 84 ARG A CA 1
ATOM 643 C C . ARG A 1 84 ? 4.243 7.910 -6.090 1.00 67.81 84 ARG A C 1
ATOM 645 O O . ARG A 1 84 ? 5.038 8.147 -5.185 1.00 67.81 84 ARG A O 1
ATOM 652 N N . LYS A 1 85 ? 4.550 7.149 -7.140 1.00 66.75 85 LYS A N 1
ATOM 653 C CA . LYS A 1 85 ? 5.909 6.669 -7.412 1.00 66.75 85 LYS A CA 1
ATOM 654 C C . LYS A 1 85 ? 6.408 7.239 -8.736 1.00 66.75 85 LYS A C 1
ATOM 656 O O . LYS A 1 85 ? 5.713 7.140 -9.743 1.00 66.75 85 LYS A O 1
ATOM 661 N N . ALA A 1 86 ? 7.597 7.836 -8.707 1.00 65.88 86 ALA A N 1
ATOM 662 C CA . ALA A 1 86 ? 8.332 8.268 -9.891 1.00 65.88 86 ALA A CA 1
ATOM 663 C C . ALA A 1 86 ? 9.296 7.154 -10.324 1.00 65.88 86 ALA A C 1
ATOM 665 O O . ALA A 1 86 ? 9.982 6.584 -9.475 1.00 65.88 86 ALA A O 1
ATOM 666 N N . TRP A 1 87 ? 9.327 6.840 -11.618 1.00 62.28 87 TRP A N 1
ATOM 667 C CA . TRP A 1 87 ? 10.318 5.935 -12.202 1.00 62.28 87 TRP A CA 1
ATOM 668 C C . TRP A 1 87 ? 11.598 6.708 -12.547 1.00 62.28 87 TRP A C 1
ATOM 670 O O . TRP A 1 87 ? 11.527 7.787 -13.138 1.00 62.28 87 TRP A O 1
ATOM 680 N N . SER A 1 88 ? 12.763 6.162 -12.187 1.00 58.22 88 SER A N 1
ATOM 681 C CA . SER A 1 88 ? 14.055 6.572 -12.752 1.00 58.22 88 SER A CA 1
ATOM 682 C C . SER A 1 88 ? 14.451 5.543 -13.805 1.00 58.22 88 SER A C 1
ATOM 684 O O . SER A 1 88 ? 14.560 4.363 -13.469 1.00 58.22 88 SER A O 1
ATOM 686 N N . GLY A 1 89 ? 14.578 5.993 -15.055 1.00 53.22 89 GLY A N 1
ATOM 687 C CA . GLY A 1 89 ? 15.096 5.182 -16.160 1.00 53.22 89 GLY A CA 1
ATOM 688 C C . GLY A 1 89 ? 16.566 4.837 -15.995 1.00 53.22 89 GLY A C 1
ATOM 689 O O . GLY A 1 89 ? 17.260 5.571 -15.252 1.00 53.22 89 GLY A O 1
#

pLDDT: mean 78.45, std 12.85, range [49.12, 95.56]

Mean predicted aligned error: 11.68 Å

Nearest PDB structures (foldseek):
  1z9s-assembly1_A  TM=7.894E-01  e=1.171E+00  Yersinia pestis
  8ylr-assembly1_Sa  TM=4.640E-01  e=1.645E+00  Saccharomyces cerevisiae S288C
  8oo0-assembly1_SV  TM=4.971E-01  e=2.312E+00  Thermochaetoides thermophila
  5b71-assembly2_F  TM=4.926E-01  e=4.311E+00  Homo sapiens

InterPro domains:
  IPR008962 PapD-like superfamily [SSF493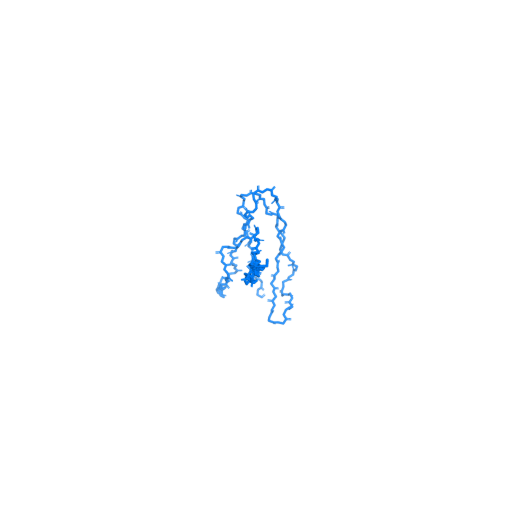54] (23-74)
  IPR013783 Immunoglobulin-like fold [G3DSA:2.60.40.10] (22-85)
  IPR016147 Pili assembly chaperone, N-terminal [PF00345] (23-74)

Radius of gyration: 23.71 Å; Cα contacts (8 Å, |Δi|>4): 106; chains: 1; bounding box: 57×62×44 Å

Secondary structure (DSSP, 8-state):
-----------------PPP--EEES-S-----TT-SEEEEEEEE--SS--EEEEE--B-TTS-B-SSS-EEEEE-TT--EEEEEEPP-